Protein AF-A0A557SYS2-F1 (afdb_monomer_lite)

Radius of gyration: 15.3 Å; chains: 1; bounding box: 32×32×35 Å

Secondary structure (DSSP, 8-state):
--------S-----S-----HHHHHHHHHHHHH--EE-TTT--EESSHHHHHHHHHHTT--

InterPro domains:
  IPR013087 Zinc finger C2H2-type [PS00028] (38-59)
  IPR013087 Zinc finger C2H2-type [PS50157] (36-61)
  IPR013087 Zinc finger C2H2-type [SM00355] (36-59)
  IPR036236 Zinc finger C2H2 superfamily [SSF57667] (30-59)

Foldseek 3Di:
DDDDDDDDDDDDPPDDDPCDPVNVVVVVCQCQQFVDADPPPRDTHNDPVVSVVCCCVVVND

Sequence (61 aa):
MTDKNELDSSANESSSVLESPEEKKKRFLMEFENPFKCDKCNERFKKKKYLREHKADVHAY

pLDDT: mean 77.74, std 17.32, range [36.91, 95.94]

Structure (mmCIF, N/CA/C/O backbone):
data_AF-A0A557SYS2-F1
#
_entry.id   AF-A0A557SYS2-F1
#
loop_
_atom_site.group_PDB
_atom_site.id
_atom_site.type_symbol
_atom_site.label_atom_id
_atom_site.label_alt_id
_atom_site.label_comp_id
_atom_site.label_asym_id
_atom_site.label_entity_id
_atom_site.label_seq_id
_atom_site.pdbx_PDB_ins_code
_atom_site.Cartn_x
_atom_site.Cartn_y
_atom_site.Cartn_z
_atom_site.occupancy
_atom_site.B_iso_or_equiv
_atom_site.auth_seq_id
_atom_site.auth_comp_id
_atom_site.auth_asym_id
_atom_site.auth_atom_id
_atom_site.pdbx_PDB_model_num
ATOM 1 N N . MET A 1 1 ? 14.208 -26.341 22.000 1.00 48.84 1 MET A N 1
ATOM 2 C CA . MET A 1 1 ? 14.065 -26.222 20.537 1.00 48.84 1 MET A CA 1
ATOM 3 C C . MET A 1 1 ? 12.683 -26.735 20.187 1.00 48.84 1 MET A C 1
ATOM 5 O O . MET A 1 1 ? 12.455 -27.912 20.398 1.00 48.84 1 MET A O 1
ATOM 9 N N . THR A 1 2 ? 11.774 -25.860 19.767 1.00 36.91 2 THR A N 1
ATOM 10 C CA . THR A 1 2 ? 10.450 -26.214 19.226 1.00 36.91 2 THR A CA 1
ATOM 11 C C . THR A 1 2 ? 10.146 -25.147 18.179 1.00 36.91 2 THR A C 1
ATOM 13 O O . THR A 1 2 ? 10.022 -23.976 18.521 1.00 36.91 2 THR A O 1
ATOM 16 N N . ASP A 1 3 ? 10.509 -25.402 16.931 1.00 41.38 3 ASP A N 1
ATOM 17 C CA . ASP A 1 3 ? 9.691 -26.048 15.897 1.00 41.38 3 ASP A CA 1
ATOM 18 C C . ASP A 1 3 ? 8.946 -25.003 15.067 1.00 41.38 3 ASP A C 1
ATOM 20 O O . ASP A 1 3 ? 8.261 -24.112 15.562 1.00 41.38 3 ASP A O 1
ATOM 24 N N . LYS A 1 4 ? 9.210 -25.106 13.767 1.00 58.03 4 LYS A N 1
ATOM 25 C CA . LYS A 1 4 ? 8.753 -24.251 12.681 1.00 58.03 4 LYS A CA 1
ATOM 26 C C . LYS A 1 4 ? 7.229 -24.296 12.620 1.00 58.03 4 LYS A C 1
ATOM 28 O O . LYS A 1 4 ? 6.677 -25.341 12.295 1.00 58.03 4 LYS A O 1
ATOM 33 N N . ASN A 1 5 ? 6.562 -23.175 12.878 1.00 51.56 5 ASN A N 1
ATOM 34 C CA . ASN A 1 5 ? 5.154 -23.028 12.525 1.00 51.56 5 ASN A CA 1
ATOM 35 C C . ASN A 1 5 ? 5.055 -22.240 11.219 1.00 51.56 5 ASN A C 1
ATOM 37 O O . ASN A 1 5 ? 4.935 -21.016 11.210 1.00 51.56 5 ASN A O 1
ATOM 41 N N . GLU A 1 6 ? 5.185 -22.984 10.125 1.00 54.84 6 GLU A N 1
ATOM 42 C CA . GLU A 1 6 ? 4.883 -22.536 8.774 1.00 54.84 6 GLU A CA 1
ATOM 43 C C . GLU A 1 6 ? 3.377 -22.660 8.549 1.00 54.84 6 GLU A C 1
ATOM 45 O O . GLU A 1 6 ? 2.894 -23.759 8.313 1.00 54.84 6 GLU A O 1
ATOM 50 N N . LEU A 1 7 ? 2.638 -21.557 8.641 1.00 56.69 7 LEU A N 1
ATOM 51 C CA . LEU A 1 7 ? 1.289 -21.394 8.087 1.00 56.69 7 LEU A CA 1
ATOM 52 C C . LEU A 1 7 ? 1.151 -19.893 7.773 1.00 56.69 7 LEU A C 1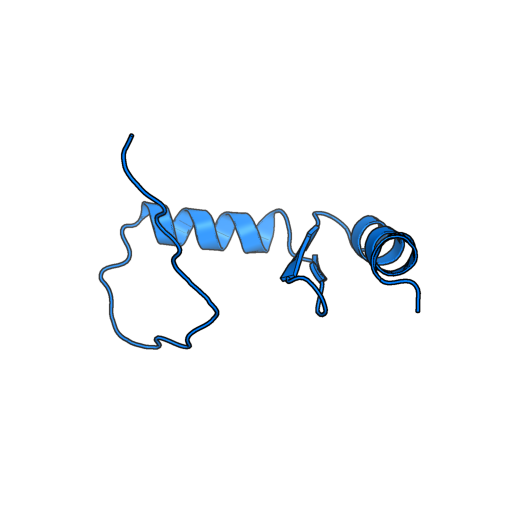
ATOM 54 O O . LEU A 1 7 ? 1.476 -19.063 8.614 1.00 56.69 7 LEU A O 1
ATOM 58 N N . ASP A 1 8 ? 0.753 -19.433 6.597 1.00 40.84 8 ASP A N 1
ATOM 59 C CA . ASP A 1 8 ? -0.163 -20.012 5.627 1.00 40.84 8 ASP A CA 1
ATOM 60 C C . ASP A 1 8 ? 0.123 -19.393 4.247 1.00 40.84 8 ASP A C 1
ATOM 62 O O . ASP A 1 8 ? 0.288 -18.177 4.101 1.00 40.84 8 ASP A O 1
ATOM 66 N N . SER A 1 9 ? 0.197 -20.257 3.237 1.00 51.59 9 SER A N 1
ATOM 67 C CA . SER A 1 9 ? 0.162 -19.870 1.834 1.00 51.59 9 SER A CA 1
ATOM 68 C C . SER A 1 9 ? -1.290 -19.764 1.402 1.00 51.59 9 SER A C 1
ATOM 70 O O . SER A 1 9 ?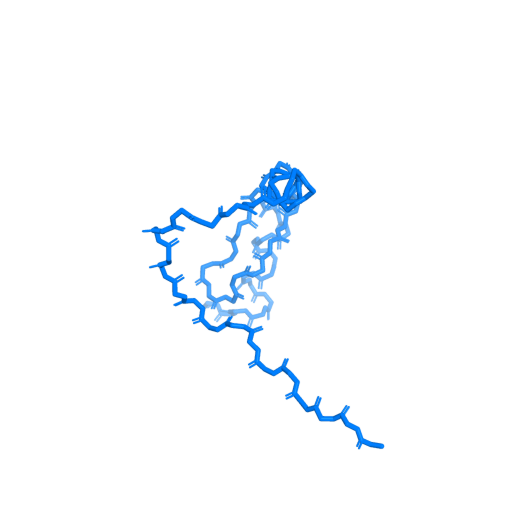 -1.916 -20.780 1.143 1.00 51.59 9 SER A O 1
ATOM 72 N N . SER A 1 10 ? -1.765 -18.527 1.249 1.00 65.88 10 SER A N 1
ATOM 73 C CA . SER A 1 10 ? -2.842 -18.124 0.336 1.00 65.88 10 SER A CA 1
ATOM 74 C C . SER A 1 10 ? -3.887 -19.210 0.041 1.00 65.88 10 SER A C 1
ATOM 76 O O . SER A 1 10 ? -3.892 -19.779 -1.051 1.00 65.88 10 SER A O 1
ATOM 78 N N . ALA A 1 11 ? -4.818 -19.436 0.965 1.00 51.22 11 ALA A N 1
ATOM 79 C CA . ALA A 1 11 ? -6.053 -20.140 0.651 1.00 51.22 11 ALA A CA 1
ATOM 80 C C . ALA A 1 11 ? -7.269 -19.255 0.939 1.00 51.22 11 ALA A C 1
ATOM 82 O O . ALA A 1 11 ? -7.477 -18.719 2.024 1.00 51.22 11 ALA A O 1
ATOM 83 N N . ASN A 1 12 ? -8.061 -19.094 -0.111 1.00 63.38 12 ASN A N 1
ATOM 84 C CA . ASN A 1 12 ? -9.428 -18.615 -0.119 1.00 63.38 12 ASN A CA 1
ATOM 85 C C . ASN A 1 12 ? -10.303 -19.475 0.814 1.00 63.38 12 ASN A C 1
ATOM 87 O O . ASN A 1 12 ? -10.942 -20.411 0.353 1.00 63.38 12 ASN A O 1
ATOM 91 N N . GLU A 1 13 ? -10.334 -19.160 2.106 1.00 53.69 13 GLU A N 1
ATOM 92 C CA . GLU A 1 13 ? -11.318 -19.699 3.050 1.00 53.69 13 GLU A CA 1
ATOM 93 C C . GLU A 1 13 ? -12.427 -18.659 3.224 1.00 53.69 13 GLU A C 1
ATOM 95 O O . GLU A 1 13 ? -12.508 -17.922 4.207 1.00 53.69 13 GLU A O 1
ATOM 100 N N . SER A 1 14 ? -13.302 -18.577 2.219 1.00 68.06 14 SER A N 1
ATOM 101 C CA . SER A 1 14 ? -14.660 -18.084 2.435 1.00 68.06 14 SER A CA 1
ATOM 102 C C . SER A 1 14 ? -15.401 -19.153 3.237 1.00 68.06 14 SER A C 1
ATOM 104 O O . SER A 1 14 ? -16.131 -19.974 2.696 1.00 68.06 14 SER A O 1
ATOM 106 N N . SER A 1 15 ? -15.138 -19.206 4.537 1.00 55.22 15 SER A N 1
ATOM 107 C CA . SER A 1 15 ? -15.878 -20.052 5.459 1.00 55.22 15 SER A CA 1
ATOM 108 C C . SER A 1 15 ? -15.862 -19.399 6.829 1.00 55.22 15 SER A C 1
ATOM 110 O O . SER A 1 15 ? -14.848 -18.896 7.302 1.00 55.22 15 SER A O 1
ATOM 112 N N . SER A 1 16 ? -17.046 -19.326 7.414 1.00 56.12 16 SER A N 1
ATOM 113 C CA . SER A 1 16 ? -17.423 -18.646 8.646 1.00 56.12 16 SER A CA 1
ATOM 114 C C . SER A 1 16 ? -16.604 -19.099 9.859 1.00 56.12 16 SER A C 1
ATOM 116 O O . SER A 1 16 ? -17.052 -19.928 10.650 1.00 56.12 16 SER A O 1
ATOM 118 N N . VAL A 1 17 ? -15.412 -18.533 10.024 1.00 61.59 17 VAL A N 1
ATOM 119 C CA . VAL A 1 17 ? -14.645 -18.593 11.267 1.00 61.59 17 VAL A CA 1
ATOM 120 C C . VAL A 1 17 ? -15.085 -17.413 12.123 1.00 61.59 17 VAL A C 1
ATOM 122 O O . VAL A 1 17 ? -15.271 -16.302 11.628 1.00 61.59 17 VAL A O 1
ATOM 125 N N . LEU A 1 18 ? -15.309 -17.669 13.410 1.00 67.06 18 LEU A N 1
ATOM 126 C CA . LEU A 1 18 ? -15.558 -16.660 14.433 1.00 67.06 18 LEU A CA 1
ATOM 127 C C . LEU A 1 18 ? -14.306 -15.773 14.539 1.00 67.06 18 LEU A C 1
ATOM 129 O O . LEU A 1 18 ? -13.486 -15.963 15.432 1.00 67.06 18 LEU A O 1
ATOM 133 N N . GLU A 1 19 ? -14.121 -14.852 13.588 1.00 64.62 19 GLU A N 1
ATOM 134 C CA . GLU A 1 19 ? -13.045 -13.869 13.623 1.00 64.62 19 GLU A CA 1
ATOM 135 C C . GLU A 1 19 ? -13.255 -13.041 14.883 1.00 64.62 19 GLU A C 1
ATOM 137 O O . GLU A 1 19 ? -14.226 -12.284 15.011 1.00 64.62 19 GLU A O 1
ATOM 142 N N . SER A 1 20 ? -12.350 -13.228 15.843 1.00 74.69 20 SER A N 1
ATOM 143 C CA . SER A 1 20 ? -12.326 -12.421 17.050 1.00 74.69 20 SER A CA 1
ATOM 144 C C . SER A 1 20 ? -12.312 -10.942 16.635 1.00 74.69 20 SER A C 1
ATOM 146 O O . SER A 1 20 ? -11.638 -10.593 15.657 1.00 74.69 20 SER A O 1
ATOM 148 N N . PRO A 1 21 ? -13.027 -10.044 17.340 1.00 79.62 21 PRO A N 1
ATOM 149 C CA . PRO A 1 21 ? -13.081 -8.617 17.005 1.00 79.62 21 PRO A CA 1
ATOM 150 C C . PRO A 1 21 ? -11.704 -7.976 16.757 1.00 79.62 21 PRO A C 1
ATOM 152 O O . PRO A 1 21 ? -11.583 -7.008 16.002 1.00 79.62 21 PRO A O 1
ATOM 155 N N . GLU A 1 22 ? -10.659 -8.536 17.362 1.00 77.56 22 GLU A N 1
ATOM 156 C CA . GLU A 1 22 ? -9.271 -8.105 17.214 1.00 77.56 22 GLU A CA 1
ATOM 157 C C . GLU A 1 22 ? -8.676 -8.407 15.830 1.00 77.56 22 GLU A C 1
ATOM 159 O O . GLU A 1 22 ? -7.980 -7.561 15.261 1.00 77.56 22 GLU A O 1
ATOM 164 N N . GLU A 1 23 ? -8.987 -9.560 15.238 1.00 77.81 23 GLU A N 1
ATOM 165 C CA . GLU A 1 23 ? -8.476 -9.943 13.916 1.00 77.81 23 GLU A CA 1
ATOM 166 C C . GLU A 1 23 ? -9.124 -9.109 12.815 1.00 77.81 23 GLU A C 1
ATOM 168 O O . GLU A 1 23 ? -8.436 -8.559 11.948 1.00 77.81 23 GLU A O 1
ATOM 173 N N . LYS A 1 24 ? -10.434 -8.874 12.942 1.00 80.00 24 LYS A N 1
ATOM 174 C CA . LYS A 1 24 ? -11.174 -7.979 12.052 1.00 80.00 24 LYS A CA 1
ATOM 175 C C . LYS A 1 24 ? -10.617 -6.555 12.091 1.00 80.00 24 LYS A C 1
ATOM 177 O O . LYS A 1 24 ? -10.428 -5.926 11.048 1.00 80.00 24 LYS A O 1
ATOM 182 N N . LYS A 1 25 ? -10.292 -6.050 13.288 1.00 81.12 25 LYS A N 1
ATOM 183 C CA . LYS A 1 25 ? -9.668 -4.729 13.454 1.00 81.12 25 LYS A CA 1
ATOM 184 C C . LYS A 1 25 ? -8.281 -4.678 12.813 1.00 81.12 25 LYS A C 1
ATOM 186 O O . LYS A 1 25 ? -7.964 -3.697 12.143 1.00 81.12 25 LYS A O 1
ATOM 191 N N . LYS A 1 26 ? -7.472 -5.728 12.968 1.00 80.12 26 LYS A N 1
ATOM 192 C CA . LYS A 1 26 ? -6.134 -5.821 12.366 1.00 80.12 26 LYS A CA 1
ATOM 193 C C . LYS A 1 26 ? -6.192 -5.800 10.837 1.00 80.12 26 LYS A C 1
ATOM 195 O O . LYS A 1 26 ? -5.404 -5.091 10.213 1.00 80.12 26 LYS A O 1
ATOM 200 N N . ARG A 1 27 ? -7.144 -6.517 10.233 1.00 78.88 27 ARG A N 1
ATOM 201 C CA . ARG A 1 27 ? -7.372 -6.517 8.775 1.00 78.88 27 ARG A CA 1
ATOM 202 C C . ARG A 1 27 ? -7.762 -5.125 8.280 1.00 78.88 27 ARG A C 1
ATOM 204 O O . ARG A 1 27 ? -7.128 -4.605 7.365 1.00 78.88 27 ARG A O 1
ATOM 211 N N . PHE A 1 28 ? -8.714 -4.492 8.964 1.00 82.69 28 PHE A N 1
ATOM 212 C CA . PHE A 1 28 ? -9.179 -3.148 8.628 1.00 82.69 28 PHE A CA 1
ATOM 213 C C . PHE A 1 28 ? -8.066 -2.093 8.738 1.00 82.69 28 PHE A C 1
ATOM 215 O O . PHE A 1 28 ? -7.875 -1.291 7.826 1.00 82.69 28 PHE A O 1
ATOM 222 N N . LEU A 1 29 ? -7.277 -2.128 9.819 1.00 83.50 29 LEU A N 1
ATOM 223 C CA . LEU A 1 29 ? -6.109 -1.258 9.994 1.00 83.50 29 LEU A CA 1
ATOM 224 C C . LEU A 1 29 ? -5.078 -1.473 8.884 1.00 83.50 29 LEU A C 1
ATOM 226 O O . LEU A 1 29 ? -4.530 -0.511 8.364 1.00 83.50 29 LEU A O 1
A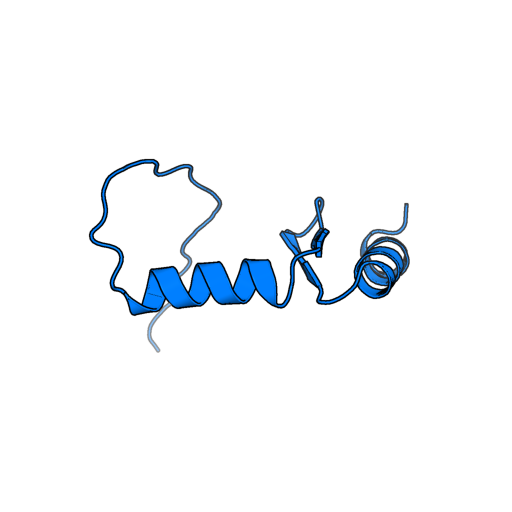TOM 230 N N . MET A 1 30 ? -4.844 -2.718 8.475 1.00 78.31 30 MET A N 1
ATOM 231 C CA . MET A 1 30 ? -3.871 -3.030 7.432 1.00 78.31 30 MET A CA 1
ATOM 232 C C . MET A 1 30 ? -4.303 -2.525 6.049 1.00 78.31 30 MET A C 1
ATOM 234 O O . MET A 1 30 ? -3.461 -2.051 5.285 1.00 78.31 30 MET A O 1
ATOM 238 N N . GLU A 1 31 ? -5.594 -2.593 5.725 1.00 80.75 31 GLU A N 1
ATOM 239 C CA . GLU A 1 31 ? -6.142 -2.013 4.493 1.00 80.75 31 GLU A CA 1
ATOM 240 C C . GLU A 1 31 ? -6.168 -0.482 4.517 1.00 80.75 31 GLU A C 1
ATOM 242 O O . GLU A 1 31 ? -5.937 0.138 3.482 1.00 80.75 31 GLU A O 1
ATOM 247 N N . PHE A 1 32 ? -6.390 0.132 5.680 1.00 83.88 32 PHE A N 1
ATOM 248 C CA . PHE A 1 32 ? -6.460 1.588 5.796 1.00 83.88 32 PHE A CA 1
ATOM 249 C C . PHE A 1 32 ? -5.082 2.255 5.913 1.00 83.88 32 PHE A C 1
ATOM 251 O O . PHE A 1 32 ? -4.829 3.277 5.277 1.00 83.88 32 PHE A O 1
ATOM 258 N N . GLU A 1 33 ? -4.171 1.687 6.705 1.00 87.25 33 GLU A N 1
ATOM 259 C CA . GLU A 1 33 ? -2.826 2.236 6.886 1.00 87.25 33 GLU A CA 1
ATOM 260 C C . GLU A 1 33 ? -1.927 1.946 5.688 1.00 87.25 33 GLU A C 1
ATOM 262 O O . GLU A 1 33 ? -1.210 2.844 5.251 1.00 87.25 33 GLU A O 1
ATOM 267 N N . ASN A 1 34 ? -1.978 0.729 5.134 1.00 90.25 34 ASN A N 1
ATOM 268 C CA . ASN A 1 34 ? -1.128 0.307 4.022 1.00 90.25 34 ASN A CA 1
ATOM 269 C C . ASN A 1 34 ? -1.975 -0.156 2.815 1.00 90.25 34 ASN A C 1
ATOM 271 O O . ASN A 1 34 ? -1.936 -1.337 2.447 1.00 90.25 34 ASN A O 1
ATOM 275 N N . PRO A 1 35 ? -2.732 0.753 2.170 1.00 89.94 35 PRO A N 1
ATOM 276 C CA . PRO A 1 35 ? -3.673 0.388 1.108 1.00 89.94 35 PRO A CA 1
ATOM 277 C C . PRO A 1 35 ? -2.988 -0.105 -0.174 1.00 89.94 35 PRO A C 1
ATOM 279 O O . PRO A 1 35 ? -3.620 -0.737 -1.018 1.00 89.94 35 PRO A O 1
ATOM 282 N N . PHE A 1 36 ? -1.695 0.172 -0.358 1.00 94.31 36 PHE A N 1
ATOM 283 C CA . PHE A 1 36 ? -0.985 -0.153 -1.593 1.00 94.31 36 PHE A CA 1
ATOM 284 C C . PHE A 1 36 ? -0.269 -1.495 -1.467 1.00 94.31 36 PHE A C 1
ATOM 286 O O . PHE A 1 36 ? 0.777 -1.575 -0.831 1.00 94.31 36 PHE A O 1
ATOM 293 N N . LYS A 1 37 ? -0.807 -2.540 -2.097 1.00 93.75 37 LYS A N 1
ATOM 294 C CA . LYS A 1 37 ? -0.223 -3.887 -2.111 1.00 93.75 37 LYS A CA 1
ATOM 295 C C . LYS A 1 37 ? 0.664 -4.106 -3.346 1.00 93.75 37 LYS A C 1
ATOM 297 O O . LYS A 1 37 ? 0.319 -3.660 -4.439 1.00 93.75 37 LYS A O 1
ATOM 302 N N . CYS A 1 38 ? 1.793 -4.791 -3.185 1.00 94.25 38 CYS A N 1
ATOM 303 C CA . CYS A 1 38 ? 2.616 -5.280 -4.285 1.00 94.25 38 CYS A CA 1
ATOM 304 C C . CYS A 1 38 ? 2.066 -6.597 -4.830 1.00 94.25 38 CYS A C 1
ATOM 306 O O . CYS A 1 38 ? 1.856 -7.550 -4.086 1.00 94.25 38 CYS A O 1
ATOM 308 N N . ASP A 1 39 ? 1.877 -6.662 -6.142 1.00 92.19 39 ASP A N 1
ATOM 309 C CA . ASP A 1 39 ? 1.318 -7.831 -6.821 1.00 92.19 39 ASP A CA 1
ATOM 310 C C . ASP A 1 39 ? 2.314 -9.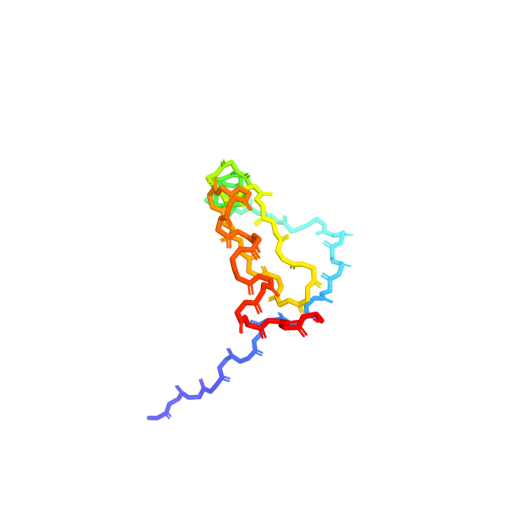000 -6.916 1.00 92.19 39 ASP A C 1
ATOM 312 O O . ASP A 1 39 ? 1.897 -10.145 -7.044 1.00 92.19 39 ASP A O 1
ATOM 316 N N . LYS A 1 40 ? 3.627 -8.725 -6.834 1.00 92.12 40 LYS A N 1
ATOM 317 C CA . LYS A 1 40 ? 4.677 -9.755 -6.931 1.00 92.12 40 LYS A CA 1
ATOM 318 C C . LYS A 1 40 ? 5.012 -10.397 -5.575 1.00 92.12 40 LYS A C 1
ATOM 320 O O . LYS A 1 40 ? 5.113 -11.615 -5.509 1.00 92.12 40 LYS A O 1
ATOM 325 N N . CYS A 1 41 ? 5.169 -9.614 -4.501 1.00 93.88 41 CYS A N 1
ATOM 326 C CA . CYS A 1 41 ? 5.566 -10.124 -3.173 1.00 93.88 41 CYS A CA 1
ATOM 327 C C . CYS A 1 41 ? 4.510 -9.957 -2.065 1.00 93.88 41 CYS A C 1
ATOM 329 O O . CYS A 1 41 ? 4.757 -10.339 -0.927 1.00 93.88 41 CYS A O 1
ATOM 331 N N . ASN A 1 42 ? 3.333 -9.395 -2.363 1.00 89.56 42 ASN A N 1
ATOM 332 C CA . ASN A 1 42 ? 2.262 -9.115 -1.395 1.00 89.56 42 ASN A CA 1
ATOM 333 C C . ASN A 1 42 ? 2.607 -8.112 -0.269 1.00 89.56 42 ASN A C 1
ATOM 335 O O . ASN A 1 42 ? 1.768 -7.903 0.612 1.00 89.56 42 ASN A O 1
ATOM 339 N N . GLU A 1 43 ? 3.763 -7.437 -0.307 1.00 91.56 43 GLU A N 1
ATOM 340 C CA . GLU A 1 43 ? 4.083 -6.352 0.634 1.00 91.56 43 GLU A CA 1
ATOM 341 C C . GLU A 1 43 ? 3.095 -5.192 0.522 1.00 91.56 43 GLU A C 1
ATOM 343 O O . GLU A 1 43 ? 2.603 -4.868 -0.562 1.00 91.56 43 GLU A O 1
ATOM 348 N N . ARG A 1 44 ? 2.803 -4.543 1.652 1.00 92.62 44 ARG A N 1
ATOM 349 C CA . ARG A 1 44 ? 1.865 -3.422 1.718 1.00 92.62 44 ARG A CA 1
ATOM 350 C C . ARG A 1 44 ? 2.565 -2.142 2.142 1.00 92.62 44 ARG A C 1
ATOM 352 O O . ARG A 1 44 ? 3.319 -2.128 3.108 1.00 92.62 44 ARG A O 1
ATOM 359 N N . PHE A 1 45 ? 2.222 -1.046 1.480 1.00 93.75 45 PHE A N 1
ATOM 360 C CA . PHE A 1 45 ? 2.833 0.263 1.663 1.00 93.75 45 PHE A CA 1
ATOM 361 C C . PHE A 1 45 ? 1.786 1.324 2.005 1.00 93.75 45 PHE A C 1
ATOM 363 O O . PHE A 1 45 ? 0.670 1.308 1.485 1.00 93.75 45 PHE A O 1
ATOM 370 N N . LYS A 1 46 ? 2.187 2.311 2.819 1.00 92.62 46 LYS A N 1
ATOM 371 C CA . LYS A 1 46 ? 1.363 3.483 3.182 1.00 92.62 46 LYS A CA 1
ATOM 372 C C . LYS A 1 46 ? 1.088 4.424 2.010 1.00 92.62 46 LYS A C 1
ATOM 374 O O . LYS A 1 46 ? 0.121 5.177 2.018 1.00 92.62 46 LYS A O 1
ATOM 379 N N . LYS A 1 47 ? 1.969 4.437 1.001 1.00 94.06 47 LYS A N 1
ATOM 380 C CA . LYS A 1 47 ? 1.909 5.373 -0.134 1.00 94.06 47 LYS A CA 1
ATOM 381 C C . LYS A 1 47 ? 2.286 4.690 -1.444 1.00 94.06 47 LYS A C 1
ATOM 383 O O . LYS A 1 47 ? 3.183 3.851 -1.482 1.00 94.06 47 LYS A O 1
ATOM 388 N N . LYS A 1 48 ? 1.690 5.162 -2.544 1.00 94.06 48 LYS A N 1
ATOM 389 C CA . LYS A 1 48 ? 1.987 4.703 -3.911 1.00 94.06 48 LYS A CA 1
ATOM 390 C C . LYS A 1 48 ? 3.446 4.929 -4.331 1.00 94.06 48 LYS A C 1
ATOM 392 O O . LYS A 1 48 ? 3.975 4.128 -5.092 1.00 94.06 48 LYS A O 1
ATOM 397 N N . LYS A 1 49 ? 4.093 6.000 -3.842 1.00 95.38 49 LYS A N 1
ATOM 398 C CA . LYS A 1 49 ? 5.513 6.288 -4.124 1.00 95.38 49 LYS A CA 1
ATOM 399 C C . LYS A 1 49 ? 6.405 5.129 -3.665 1.00 95.38 49 LYS A C 1
ATOM 401 O O . LYS A 1 49 ? 7.152 4.606 -4.477 1.00 95.38 49 LYS A O 1
ATOM 406 N N . TYR A 1 50 ? 6.221 4.674 -2.425 1.00 95.31 50 TYR A N 1
ATOM 407 C CA . TYR A 1 50 ? 6.993 3.567 -1.863 1.00 95.31 50 TYR A CA 1
ATOM 408 C C . TYR A 1 50 ? 6.750 2.258 -2.603 1.00 95.31 50 TYR A C 1
ATOM 410 O O . TYR A 1 50 ? 7.699 1.539 -2.873 1.00 95.31 50 TYR A O 1
ATOM 418 N N . LEU A 1 51 ? 5.505 1.982 -3.011 1.00 95.94 51 LEU A N 1
ATOM 419 C CA . LEU A 1 51 ? 5.226 0.815 -3.847 1.00 95.94 51 LEU A CA 1
ATOM 420 C C . LEU A 1 51 ? 5.965 0.891 -5.193 1.00 95.94 51 LEU A C 1
ATOM 422 O O . LEU A 1 51 ? 6.443 -0.124 -5.686 1.00 95.94 51 LEU A O 1
ATOM 426 N N . ARG A 1 52 ? 6.044 2.076 -5.812 1.00 94.62 52 ARG A N 1
ATOM 427 C CA . ARG A 1 52 ? 6.759 2.264 -7.081 1.00 94.62 52 ARG A CA 1
ATOM 428 C C . ARG A 1 52 ? 8.264 2.068 -6.913 1.00 94.62 52 ARG A C 1
ATOM 430 O O . ARG A 1 52 ? 8.844 1.371 -7.733 1.00 94.62 52 ARG A O 1
ATOM 437 N N . GLU A 1 53 ? 8.853 2.669 -5.881 1.00 95.62 53 GLU A N 1
ATOM 438 C CA . GLU A 1 53 ? 10.272 2.496 -5.534 1.00 95.62 53 GLU A CA 1
ATOM 439 C C . GLU A 1 53 ? 10.559 1.012 -5.278 1.00 95.62 53 GLU A C 1
ATOM 441 O O . GLU A 1 53 ? 11.333 0.409 -6.004 1.00 95.62 53 GLU A O 1
ATOM 446 N N . HIS A 1 54 ? 9.792 0.362 -4.401 1.00 95.62 54 HIS A N 1
ATOM 447 C CA . HIS A 1 54 ? 9.882 -1.081 -4.171 1.00 95.62 54 HIS A CA 1
ATOM 448 C C . HIS A 1 54 ? 9.791 -1.904 -5.470 1.00 95.62 54 HIS A C 1
ATOM 450 O O . HIS A 1 54 ? 10.595 -2.807 -5.691 1.00 95.62 54 HIS A O 1
ATOM 456 N N . LYS A 1 55 ? 8.839 -1.589 -6.361 1.00 94.38 55 LYS A N 1
ATOM 457 C CA . LYS A 1 55 ? 8.710 -2.288 -7.648 1.00 94.38 55 LYS A CA 1
ATOM 458 C C . LYS A 1 55 ? 9.939 -2.094 -8.548 1.00 94.38 55 LYS A C 1
ATOM 460 O O . LYS A 1 55 ? 10.252 -3.007 -9.305 1.00 94.38 55 LYS A O 1
ATOM 465 N N . ALA A 1 56 ? 10.609 -0.946 -8.485 1.00 94.12 56 ALA A N 1
ATOM 466 C CA . ALA A 1 56 ? 11.811 -0.665 -9.266 1.00 94.12 56 ALA A CA 1
ATOM 467 C C . ALA A 1 56 ? 13.062 -1.327 -8.663 1.00 94.12 56 ALA A C 1
ATOM 469 O O . ALA A 1 56 ? 13.816 -1.962 -9.393 1.00 94.12 56 ALA A O 1
ATOM 470 N N . ASP A 1 57 ? 13.249 -1.227 -7.346 1.00 95.00 57 ASP A N 1
ATOM 471 C CA . ASP A 1 57 ? 14.441 -1.718 -6.644 1.00 95.00 57 ASP A CA 1
ATOM 472 C C . ASP A 1 57 ? 14.420 -3.238 -6.407 1.00 95.00 57 ASP A C 1
ATOM 474 O O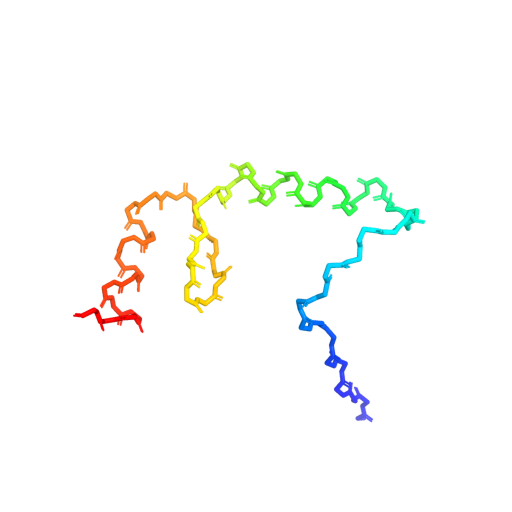 . ASP A 1 57 ? 15.412 -3.923 -6.640 1.00 95.00 57 ASP A O 1
ATOM 478 N N . VAL A 1 58 ? 13.290 -3.789 -5.950 1.00 94.94 58 VAL A N 1
ATOM 479 C CA . VAL A 1 58 ? 13.173 -5.209 -5.548 1.00 94.94 58 VAL A CA 1
ATOM 480 C C . VAL A 1 58 ? 12.740 -6.091 -6.713 1.00 94.94 58 VAL A C 1
ATOM 482 O O . VAL A 1 58 ? 13.077 -7.270 -6.799 1.00 94.94 58 VAL A O 1
ATOM 485 N N . HIS A 1 59 ? 11.936 -5.526 -7.606 1.00 92.31 59 HIS A N 1
ATOM 486 C CA . HIS A 1 59 ? 11.260 -6.269 -8.658 1.00 92.31 59 HIS A CA 1
ATOM 487 C C . HIS A 1 59 ? 11.648 -5.839 -10.063 1.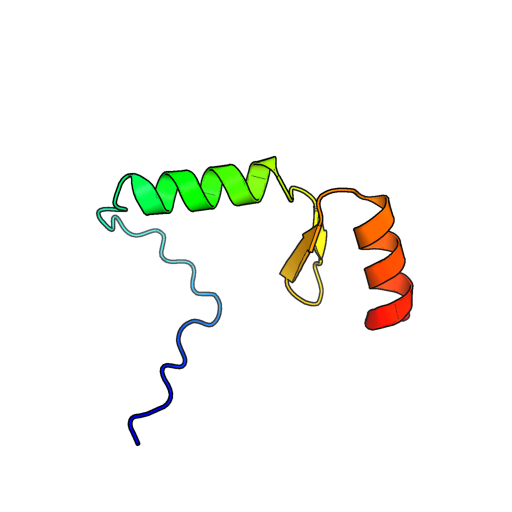00 92.31 59 HIS A C 1
ATOM 489 O O . HIS A 1 59 ? 10.904 -6.231 -10.973 1.00 92.31 59 HIS A O 1
ATOM 495 N N . ALA A 1 60 ? 12.749 -5.072 -10.173 1.00 76.81 60 ALA A N 1
ATOM 496 C CA . ALA A 1 60 ? 13.420 -4.592 -11.381 1.00 76.81 60 ALA A CA 1
ATOM 497 C C . ALA A 1 60 ? 12.709 -5.077 -12.644 1.00 76.81 60 ALA A C 1
ATOM 499 O O . ALA A 1 60 ? 12.820 -6.244 -13.026 1.00 76.81 60 ALA A O 1
ATOM 500 N N . TYR A 1 61 ? 11.856 -4.203 -13.176 1.00 59.59 61 TYR A N 1
ATOM 501 C CA . TYR A 1 61 ? 11.057 -4.496 -14.358 1.00 59.59 61 TYR A CA 1
ATOM 502 C C . TYR A 1 61 ? 11.916 -4.428 -15.618 1.00 59.59 61 TYR A C 1
ATOM 504 O O . TYR A 1 61 ? 12.759 -3.505 -15.685 1.00 59.59 61 TYR A O 1
#

Organism: NCBI:txid2035267